Protein AF-A0A1G1XPI7-F1 (afdb_monomer_lite)

Foldseek 3Di:
DLVVLVVVLVVLVVVLVVLVVLLVVLVVLLVVLVVCVVVVVDDPVCVVVSVVSSVVSVVSNVLSVLVSVCSACNLVRDDQVSFDDDDPNDTRGRDHSVNSVVVSVLLVVLVVLLVQLVVLLVQLVVLLVVLVVDPDPVVSVVSPVSSVVSNVVSVVSNVVSVVSVPPD

Organism: NCBI:txid1797531

Structure (mmCIF, N/CA/C/O backbone):
data_AF-A0A1G1XPI7-F1
#
_entry.id   AF-A0A1G1XPI7-F1
#
loop_
_atom_site.group_PDB
_atom_site.id
_atom_site.type_symbol
_atom_site.label_atom_id
_atom_site.label_alt_id
_atom_site.label_comp_id
_atom_site.label_asym_id
_atom_site.label_entity_id
_atom_site.label_seq_id
_atom_site.pdbx_PDB_ins_code
_atom_site.Cartn_x
_atom_site.Cartn_y
_atom_site.Cartn_z
_atom_site.occupancy
_atom_site.B_iso_or_equiv
_atom_site.auth_seq_id
_atom_site.auth_comp_id
_atom_site.auth_asym_id
_atom_site.auth_atom_id
_atom_site.pdbx_PDB_model_num
ATOM 1 N N . SER A 1 1 ? 0.688 -3.810 -14.011 1.00 75.31 1 SER A N 1
ATOM 2 C CA . SER A 1 1 ? 1.529 -2.690 -14.502 1.00 75.31 1 SER A CA 1
ATOM 3 C C . SER A 1 1 ? 1.883 -1.789 -13.327 1.00 75.31 1 SER A C 1
ATOM 5 O O . SER A 1 1 ? 1.144 -1.797 -12.352 1.00 75.31 1 SER A O 1
ATOM 7 N N . ILE A 1 2 ? 2.973 -1.008 -13.391 1.00 81.88 2 ILE A N 1
ATOM 8 C CA . ILE A 1 2 ? 3.373 -0.104 -12.285 1.00 81.88 2 ILE A CA 1
ATOM 9 C C . ILE A 1 2 ? 2.243 0.860 -11.906 1.00 81.88 2 ILE A C 1
ATOM 11 O O . ILE A 1 2 ? 2.034 1.133 -10.728 1.00 81.88 2 ILE A O 1
ATOM 15 N N . LEU A 1 3 ? 1.500 1.359 -12.897 1.00 85.44 3 LEU A N 1
ATOM 16 C CA . LEU A 1 3 ? 0.363 2.243 -12.658 1.00 85.44 3 LEU A CA 1
ATOM 17 C C . LEU A 1 3 ? -0.737 1.534 -11.855 1.00 85.44 3 LEU A C 1
ATOM 19 O O . LEU A 1 3 ? -1.159 2.062 -10.835 1.00 85.44 3 LEU A O 1
ATOM 23 N N . LEU A 1 4 ? -1.125 0.320 -12.269 1.00 86.38 4 LEU A N 1
ATOM 24 C CA . LEU A 1 4 ? -2.120 -0.484 -11.554 1.00 86.38 4 LEU A CA 1
ATOM 25 C C . LEU A 1 4 ? -1.663 -0.786 -10.123 1.00 86.38 4 LEU A C 1
ATOM 27 O O . LEU A 1 4 ? -2.411 -0.531 -9.193 1.00 86.38 4 LEU A O 1
ATOM 31 N N . ALA A 1 5 ? -0.419 -1.234 -9.937 1.00 85.88 5 ALA A N 1
ATOM 32 C CA . ALA A 1 5 ? 0.117 -1.528 -8.610 1.00 85.88 5 ALA A CA 1
ATOM 33 C C . ALA A 1 5 ? 0.116 -0.285 -7.700 1.00 85.88 5 ALA A C 1
ATOM 35 O O . ALA A 1 5 ? -0.237 -0.379 -6.529 1.00 85.88 5 ALA A O 1
ATOM 36 N N . ASN A 1 6 ? 0.449 0.903 -8.226 1.00 87.94 6 ASN A N 1
ATOM 37 C CA . ASN A 1 6 ? 0.342 2.155 -7.466 1.00 87.94 6 ASN A CA 1
ATOM 38 C C . ASN A 1 6 ? -1.107 2.503 -7.105 1.00 87.94 6 ASN A C 1
ATOM 40 O O . ASN A 1 6 ? -1.350 2.996 -6.005 1.00 87.94 6 ASN A O 1
ATOM 44 N N . THR A 1 7 ? -2.060 2.257 -8.007 1.00 91.69 7 THR A N 1
ATOM 45 C CA . THR A 1 7 ? -3.489 2.445 -7.729 1.00 91.69 7 THR A CA 1
ATOM 46 C C . THR A 1 7 ? -3.972 1.488 -6.641 1.00 91.69 7 THR A C 1
ATOM 48 O O . THR A 1 7 ? -4.625 1.936 -5.703 1.00 91.69 7 THR A O 1
ATOM 51 N N . GLU A 1 8 ? -3.599 0.210 -6.707 1.00 91.81 8 GLU A N 1
ATOM 52 C CA . GLU A 1 8 ? -3.950 -0.782 -5.684 1.00 91.81 8 GLU A CA 1
ATOM 53 C C . GLU A 1 8 ? -3.303 -0.461 -4.330 1.00 91.81 8 GLU A C 1
ATOM 55 O O . GLU A 1 8 ? -3.977 -0.482 -3.302 1.00 91.81 8 GLU A O 1
ATOM 60 N N . LYS A 1 9 ? -2.028 -0.037 -4.318 1.00 92.50 9 LYS A N 1
ATOM 61 C CA . LYS A 1 9 ? -1.366 0.484 -3.110 1.00 92.50 9 LYS A CA 1
ATOM 62 C C . LYS A 1 9 ? -2.167 1.633 -2.497 1.00 92.50 9 LYS A C 1
ATOM 64 O O . LYS A 1 9 ? -2.400 1.637 -1.290 1.00 92.50 9 LYS A O 1
ATOM 69 N N . ALA A 1 10 ? -2.558 2.617 -3.307 1.00 92.69 10 ALA A N 1
ATOM 70 C CA . ALA A 1 10 ? -3.328 3.765 -2.837 1.00 92.69 10 ALA A CA 1
ATOM 71 C C . ALA A 1 10 ? -4.684 3.329 -2.263 1.00 92.69 10 ALA A C 1
ATOM 73 O O . ALA A 1 10 ? -5.012 3.703 -1.141 1.00 92.69 10 ALA A O 1
ATOM 74 N N . SER A 1 11 ? -5.402 2.455 -2.974 1.00 93.31 11 SER A N 1
ATOM 75 C CA . SER A 1 11 ? -6.669 1.865 -2.527 1.00 93.31 11 SER A CA 1
ATOM 76 C C . SER A 1 11 ? -6.531 1.149 -1.176 1.00 93.31 11 SER A C 1
ATOM 78 O O . SER A 1 11 ? -7.312 1.395 -0.255 1.00 93.31 11 SER A O 1
ATOM 80 N N . ALA A 1 12 ? -5.486 0.332 -1.001 1.00 92.12 12 ALA A N 1
ATOM 81 C CA . ALA A 1 12 ? -5.217 -0.372 0.252 1.00 92.12 12 ALA A CA 1
ATOM 82 C C . ALA A 1 12 ? -4.923 0.593 1.418 1.00 92.12 12 ALA A C 1
ATOM 84 O O . ALA A 1 12 ? -5.432 0.404 2.526 1.00 92.12 12 ALA A O 1
ATOM 85 N N . TYR A 1 13 ? -4.158 1.667 1.187 1.00 93.94 13 TYR A N 1
ATOM 86 C CA . TYR A 1 13 ? -3.933 2.701 2.205 1.00 93.94 13 TYR A CA 1
ATOM 87 C C . TYR A 1 13 ? -5.193 3.502 2.528 1.00 93.94 13 TYR A C 1
ATOM 89 O O . TYR A 1 13 ? -5.443 3.790 3.699 1.00 93.94 13 TYR A O 1
ATOM 97 N N . ASP A 1 1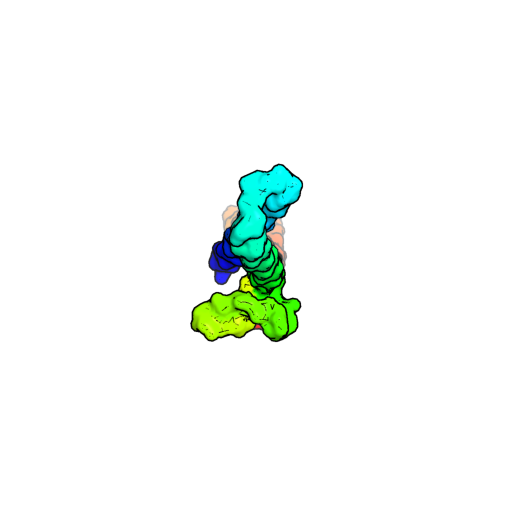4 ? -6.001 3.843 1.530 1.00 95.12 14 ASP A N 1
ATOM 98 C CA . ASP A 1 14 ? -7.273 4.533 1.736 1.00 95.12 14 ASP A CA 1
ATOM 99 C C . ASP A 1 14 ? -8.232 3.669 2.557 1.00 95.12 14 ASP A C 1
ATOM 101 O O . ASP A 1 14 ? -8.881 4.155 3.491 1.00 95.12 14 ASP A O 1
ATOM 105 N N . TRP A 1 15 ? -8.256 2.364 2.290 1.00 93.62 15 TRP A N 1
ATOM 106 C CA . TRP A 1 15 ? -9.013 1.406 3.081 1.00 93.62 15 TRP A CA 1
ATOM 107 C C . TRP A 1 15 ? -8.508 1.332 4.528 1.00 93.62 15 TRP A C 1
ATOM 109 O O . TRP A 1 15 ? -9.303 1.486 5.461 1.00 93.62 15 TRP A O 1
ATOM 119 N N . TYR A 1 16 ? -7.193 1.198 4.731 1.00 93.94 16 TYR A N 1
ATOM 120 C CA . TYR A 1 16 ? -6.557 1.227 6.053 1.00 93.94 16 TYR A CA 1
ATOM 121 C C . TYR A 1 16 ? -6.902 2.509 6.829 1.00 93.94 16 TYR A C 1
ATOM 123 O O . TYR A 1 16 ? -7.296 2.457 7.999 1.00 93.94 16 TYR A O 1
ATOM 131 N N . ASN A 1 17 ? -6.809 3.665 6.170 1.00 94.19 17 ASN A N 1
ATOM 132 C CA . ASN A 1 17 ? -7.115 4.967 6.757 1.00 94.19 17 ASN A CA 1
ATOM 133 C C . ASN A 1 17 ? -8.597 5.079 7.123 1.00 94.19 17 ASN A C 1
ATOM 135 O O . ASN A 1 17 ? -8.925 5.529 8.220 1.00 94.19 17 ASN A O 1
ATOM 139 N N . SER A 1 18 ? -9.498 4.603 6.259 1.00 95.69 18 SER A N 1
ATOM 140 C CA . SER A 1 18 ? -10.937 4.557 6.534 1.00 95.69 18 SER A CA 1
ATOM 141 C C . SER A 1 18 ? -11.250 3.739 7.791 1.00 95.69 18 SER A C 1
ATOM 143 O O . SER A 1 18 ? -12.023 4.175 8.650 1.00 95.69 18 SER A O 1
ATOM 145 N N . LYS A 1 19 ? -10.605 2.577 7.957 1.00 93.31 19 LYS A N 1
ATOM 146 C CA . LYS A 1 19 ? -10.729 1.764 9.177 1.00 93.31 19 LYS A CA 1
ATOM 147 C C . LYS A 1 19 ? -10.136 2.472 10.395 1.00 93.31 19 LYS A C 1
ATOM 149 O O . LYS A 1 19 ? -10.742 2.439 11.461 1.00 93.31 19 LYS A O 1
ATOM 154 N N . GLY A 1 20 ? -9.011 3.170 10.233 1.00 93.56 20 GLY A N 1
ATOM 155 C CA . GLY A 1 20 ? -8.418 4.011 11.277 1.00 93.56 20 GLY A CA 1
ATOM 156 C C . GLY A 1 20 ? -9.357 5.114 11.765 1.00 93.56 20 GLY A C 1
ATOM 157 O O . GLY A 1 20 ? -9.506 5.303 12.967 1.00 93.56 20 GLY A O 1
ATOM 158 N N . ILE A 1 21 ? -10.061 5.786 10.853 1.00 95.94 21 ILE A N 1
ATOM 159 C CA . ILE A 1 21 ? -11.064 6.801 11.205 1.00 95.94 21 ILE A CA 1
ATOM 160 C C . ILE A 1 21 ? -12.221 6.170 11.992 1.00 95.94 21 ILE A C 1
ATOM 162 O O . ILE A 1 21 ? -12.642 6.722 13.007 1.00 95.94 21 ILE A O 1
ATOM 166 N N . LYS A 1 22 ? -12.719 5.000 11.567 1.00 94.19 22 LYS A N 1
ATOM 167 C CA . LYS A 1 22 ? -13.786 4.277 12.285 1.00 94.19 22 LYS A CA 1
ATOM 168 C C . LYS A 1 22 ? -13.358 3.845 13.688 1.00 94.19 22 LYS A C 1
ATOM 170 O O . LYS A 1 22 ? -14.166 3.931 14.608 1.00 94.19 22 LYS A O 1
ATOM 175 N N . GLN A 1 23 ? -12.108 3.413 13.845 1.00 94.75 23 GLN A N 1
ATOM 176 C CA . GLN A 1 23 ? -11.508 3.082 15.138 1.00 94.75 23 GLN A CA 1
ATOM 177 C C . GLN A 1 23 ? -11.497 4.301 16.068 1.00 94.75 23 GLN A C 1
ATOM 179 O O . GLN A 1 23 ? -12.092 4.245 17.139 1.00 94.75 23 GLN A O 1
ATOM 184 N N . ILE A 1 24 ? -10.905 5.415 15.623 1.00 94.44 24 ILE A N 1
ATOM 185 C CA . ILE A 1 24 ? -10.817 6.658 16.408 1.00 94.44 24 ILE A CA 1
ATOM 186 C C . ILE A 1 24 ? -12.213 7.163 16.791 1.00 94.44 24 ILE A C 1
ATOM 188 O O . ILE A 1 24 ? -12.424 7.636 17.904 1.00 94.44 24 ILE A O 1
ATOM 192 N N . LEU A 1 25 ? -13.189 7.046 15.884 1.00 95.81 25 LEU A N 1
ATOM 193 C CA . LEU A 1 25 ? -14.567 7.435 16.166 1.00 95.81 25 LEU A CA 1
ATOM 194 C C . LEU A 1 25 ? -15.206 6.556 17.251 1.00 95.81 25 LEU A C 1
ATOM 196 O O . LEU A 1 25 ? -15.870 7.088 18.137 1.00 95.81 25 LEU A O 1
ATOM 200 N N . ALA A 1 26 ? -15.011 5.235 17.191 1.00 93.00 26 ALA A N 1
ATOM 201 C CA . ALA A 1 26 ? -15.535 4.310 18.195 1.00 93.00 26 ALA A CA 1
ATOM 202 C C . ALA A 1 26 ? -14.892 4.544 19.573 1.00 93.00 26 ALA A C 1
ATOM 204 O O . ALA A 1 26 ? -15.602 4.600 20.575 1.00 93.00 26 ALA A O 1
ATOM 205 N N . GLU A 1 27 ? -13.574 4.751 19.614 1.00 92.69 27 GLU A N 1
ATOM 206 C CA . GLU A 1 27 ? -12.834 5.096 20.836 1.00 92.69 27 GLU A CA 1
ATOM 207 C C . GLU A 1 27 ? -13.316 6.425 21.422 1.00 92.69 27 GLU A C 1
ATOM 209 O O . GLU A 1 27 ? -13.713 6.478 22.581 1.00 92.69 27 GLU A O 1
ATOM 214 N N . GLY A 1 28 ? -13.406 7.479 20.607 1.00 94.50 28 GLY A N 1
ATOM 215 C CA . GLY A 1 28 ? -13.880 8.784 21.068 1.00 94.50 28 GLY A CA 1
ATOM 216 C C . GLY A 1 28 ? -15.324 8.762 21.580 1.00 94.50 28 GLY A C 1
ATOM 217 O O . GLY A 1 28 ? -15.656 9.469 22.536 1.00 94.50 28 GLY A O 1
ATOM 218 N N . GLN A 1 29 ? -16.193 7.936 20.986 1.00 93.62 29 GLN A N 1
ATOM 219 C CA . GLN A 1 29 ? -17.547 7.710 21.498 1.00 93.62 29 GLN A CA 1
ATOM 220 C C . GLN A 1 29 ? -17.527 6.998 22.855 1.00 93.62 29 GLN A C 1
ATOM 222 O O . GLN A 1 29 ? -18.215 7.449 23.772 1.00 93.62 29 GLN A O 1
ATOM 227 N N . ALA A 1 30 ? -16.724 5.942 23.004 1.00 92.75 30 ALA A N 1
ATOM 228 C CA . ALA A 1 30 ? -16.567 5.232 24.271 1.00 92.75 30 ALA A CA 1
ATOM 229 C C . ALA A 1 30 ? -16.026 6.157 25.375 1.00 92.75 30 ALA A C 1
ATOM 231 O O . ALA A 1 30 ? -16.619 6.228 26.450 1.00 92.75 30 ALA A O 1
ATOM 232 N N . ASP A 1 31 ? -14.990 6.947 25.087 1.00 93.75 31 ASP A N 1
ATOM 233 C CA . ASP A 1 31 ? -14.396 7.904 26.029 1.00 93.75 31 ASP A CA 1
ATOM 234 C C . ASP A 1 31 ? -15.393 8.986 26.459 1.00 93.75 31 ASP A C 1
ATOM 236 O O . ASP A 1 31 ? -15.499 9.330 27.640 1.00 93.75 31 ASP A O 1
ATOM 240 N N . THR A 1 32 ? -16.185 9.497 25.512 1.00 93.25 32 THR A N 1
ATOM 241 C CA . THR A 1 32 ? -17.247 10.466 25.812 1.00 93.25 32 THR A CA 1
ATOM 242 C C . THR A 1 32 ? -18.295 9.851 26.743 1.00 93.25 32 THR A C 1
ATOM 244 O O . THR A 1 32 ? -18.699 10.477 27.725 1.00 93.25 32 THR A O 1
ATOM 247 N N . MET A 1 33 ? -18.725 8.613 26.474 1.00 91.50 33 MET A N 1
ATOM 248 C CA . MET A 1 33 ? -19.695 7.901 27.315 1.00 91.50 33 MET A CA 1
ATOM 249 C C . MET A 1 33 ? -19.131 7.590 28.706 1.00 91.50 33 MET A C 1
ATOM 251 O O . MET A 1 33 ? -19.841 7.770 29.698 1.00 91.50 33 MET A O 1
ATOM 255 N N . ALA A 1 34 ? -17.856 7.207 28.797 1.00 90.19 34 ALA A N 1
ATOM 256 C CA . ALA A 1 34 ? -17.156 7.006 30.061 1.00 90.19 34 ALA A CA 1
ATOM 257 C C . ALA A 1 34 ? -17.119 8.298 30.892 1.00 90.19 34 ALA A C 1
ATOM 259 O O . ALA A 1 34 ? -17.421 8.277 32.086 1.00 90.19 34 ALA A O 1
ATOM 260 N N . GLY A 1 35 ? -16.836 9.440 30.255 1.00 91.62 35 GLY A N 1
ATOM 261 C CA . GLY A 1 35 ? -16.871 10.753 30.900 1.00 91.62 35 GLY A CA 1
ATOM 262 C C . GLY A 1 35 ? -18.254 11.116 31.453 1.00 91.62 35 GLY A C 1
ATOM 263 O O . GLY A 1 35 ? -18.358 11.578 32.589 1.00 91.62 35 GLY A O 1
ATOM 264 N N . LEU A 1 36 ? -19.323 10.853 30.691 1.00 89.62 36 LEU A N 1
ATOM 265 C CA . LEU A 1 36 ? -20.711 11.099 31.117 1.00 89.62 36 LEU A CA 1
ATOM 266 C C . LEU A 1 36 ? -21.158 10.190 32.273 1.00 89.62 36 LEU A C 1
ATOM 268 O O . LEU A 1 36 ? -21.930 10.611 33.140 1.00 89.62 36 LEU A O 1
ATOM 272 N N . LEU A 1 37 ? -20.690 8.940 32.295 1.00 88.69 37 LEU A N 1
ATOM 273 C CA . LEU A 1 37 ? -20.910 8.031 33.420 1.00 88.69 37 LEU A CA 1
ATOM 274 C C . LEU A 1 37 ? -20.171 8.522 34.670 1.00 88.69 37 LEU A C 1
ATOM 276 O O . LEU A 1 37 ? -20.762 8.567 35.751 1.00 88.69 37 LEU A O 1
ATOM 280 N N . ALA A 1 38 ? -18.909 8.935 34.519 1.00 87.94 38 ALA A N 1
ATOM 281 C CA . ALA A 1 38 ? -18.074 9.426 35.613 1.00 87.94 38 ALA A CA 1
ATOM 282 C C . ALA A 1 38 ? -18.586 10.745 36.216 1.00 87.94 38 ALA A C 1
ATOM 284 O O . ALA A 1 38 ? -18.476 10.949 37.424 1.00 87.94 38 ALA A O 1
ATOM 285 N N . SER A 1 39 ? -19.193 11.624 35.410 1.00 91.25 39 SER A N 1
ATOM 286 C CA . SER A 1 39 ? -19.787 12.882 35.884 1.00 91.25 39 SER A CA 1
ATOM 287 C C . SER A 1 39 ? -21.108 12.698 36.640 1.00 91.25 39 SER A C 1
ATOM 289 O O . SER A 1 39 ? -21.659 13.672 37.153 1.00 91.25 39 SER A O 1
ATOM 291 N N . GLY A 1 40 ? -21.653 11.476 36.690 1.00 85.12 40 GLY A N 1
ATOM 292 C CA . GLY A 1 40 ? -22.949 11.192 37.310 1.00 85.12 40 GLY A CA 1
ATOM 293 C C . GLY A 1 40 ? -24.137 11.803 36.559 1.00 85.12 40 GLY A C 1
ATOM 294 O O . GLY A 1 40 ? -25.230 11.894 37.110 1.00 85.12 40 GLY A O 1
ATOM 295 N N . SER A 1 41 ? -23.943 12.228 35.306 1.00 84.56 41 SER A N 1
ATOM 296 C CA . SER A 1 41 ? -24.979 12.889 34.498 1.00 84.56 41 SER A CA 1
ATOM 297 C C . SER A 1 41 ? -26.005 11.913 33.900 1.00 84.56 41 SER A C 1
ATOM 299 O O . SER A 1 41 ? -26.987 12.344 33.298 1.00 84.56 41 SER A O 1
ATOM 301 N N . ILE A 1 42 ? -25.796 10.604 34.070 1.00 85.56 42 ILE A N 1
ATOM 302 C CA . ILE A 1 42 ? -26.669 9.529 33.587 1.00 85.56 42 ILE A CA 1
ATOM 303 C C . ILE A 1 42 ? -27.511 8.976 34.743 1.00 85.56 42 ILE A C 1
ATOM 305 O O . ILE A 1 42 ? -26.983 8.625 35.799 1.00 85.56 42 ILE A O 1
ATOM 309 N N . ALA A 1 43 ? -28.821 8.841 34.523 1.00 85.81 43 ALA A N 1
ATOM 310 C CA . ALA A 1 43 ? -29.729 8.206 35.476 1.00 85.81 43 ALA A CA 1
ATOM 311 C C . ALA A 1 43 ? -29.309 6.754 35.779 1.00 85.81 43 ALA A C 1
ATOM 313 O O . ALA A 1 43 ? -28.957 6.006 34.867 1.00 85.81 43 ALA A O 1
ATOM 314 N N . GLU A 1 44 ? -29.421 6.326 37.041 1.00 81.62 44 GLU A N 1
ATOM 315 C CA . GLU A 1 44 ? -28.975 4.996 37.498 1.00 81.62 44 GLU A CA 1
ATOM 316 C C . GLU A 1 44 ? -29.562 3.843 36.666 1.00 81.62 44 GLU A C 1
ATOM 318 O O . GLU A 1 44 ? -28.859 2.905 36.302 1.00 81.62 44 GLU A O 1
ATOM 323 N N . SER A 1 45 ? -30.833 3.963 36.269 1.00 84.50 45 SER A N 1
ATOM 324 C CA . SER A 1 45 ? -31.548 2.980 35.442 1.00 84.50 45 SER A CA 1
ATOM 325 C C . SER A 1 45 ? -31.017 2.841 34.010 1.00 84.50 45 SER A C 1
ATOM 327 O O . SER A 1 45 ? -31.375 1.887 33.325 1.00 84.50 45 SER A O 1
ATOM 329 N N . LYS A 1 46 ? -30.180 3.778 33.544 1.00 88.81 46 LYS A N 1
ATOM 330 C CA . LYS A 1 46 ? -29.609 3.818 32.189 1.00 88.81 46 LYS A CA 1
ATOM 331 C C . LYS A 1 46 ? -28.114 3.539 32.139 1.00 88.81 46 LYS A C 1
ATOM 333 O O . LYS A 1 46 ? -27.574 3.374 31.047 1.00 88.81 46 LYS A O 1
ATOM 338 N N . LYS A 1 47 ? -27.454 3.408 33.292 1.00 87.44 47 LYS A N 1
ATOM 339 C CA . LYS A 1 47 ? -26.021 3.095 33.356 1.00 87.44 47 LYS A CA 1
ATOM 340 C C . LYS A 1 47 ? -25.682 1.751 32.713 1.00 87.44 47 LYS A C 1
ATOM 342 O O . LYS A 1 47 ? -24.691 1.664 32.002 1.00 87.44 47 LYS A O 1
ATOM 347 N N . ALA A 1 48 ? -26.522 0.732 32.904 1.00 88.94 48 ALA A N 1
ATOM 348 C CA . ALA A 1 48 ? -26.316 -0.586 32.298 1.00 88.94 48 ALA A CA 1
ATOM 349 C C . ALA A 1 48 ? -26.407 -0.550 30.759 1.00 88.94 48 ALA A C 1
ATOM 351 O O . ALA A 1 48 ? -25.577 -1.154 30.082 1.00 88.94 48 ALA A O 1
ATOM 352 N N . ASP A 1 49 ? -27.370 0.201 30.208 1.00 88.69 49 ASP A N 1
ATOM 353 C CA . ASP A 1 49 ? -27.504 0.403 28.758 1.00 88.69 49 ASP A CA 1
ATOM 354 C C . ASP A 1 49 ? -26.277 1.144 28.192 1.00 88.69 49 ASP A C 1
ATOM 356 O O . ASP A 1 49 ? -25.742 0.763 27.152 1.00 88.69 49 ASP A O 1
ATOM 360 N N . PHE A 1 50 ? -25.794 2.169 28.908 1.00 88.38 50 PHE A N 1
ATOM 361 C CA . PHE A 1 50 ? -24.589 2.924 28.547 1.00 88.38 50 PHE A CA 1
ATOM 362 C C . PHE A 1 50 ? -23.325 2.061 28.571 1.00 88.38 50 PHE A C 1
ATOM 364 O O . PHE A 1 50 ? -22.542 2.113 27.627 1.00 88.38 50 PHE A O 1
ATOM 371 N N . GLN A 1 51 ? -23.146 1.247 29.615 1.00 88.62 51 GLN A N 1
ATOM 372 C CA . GLN A 1 51 ? -22.008 0.337 29.728 1.00 88.62 51 GLN A CA 1
ATOM 373 C C . GLN A 1 51 ? -21.992 -0.667 28.572 1.00 88.62 51 GLN A C 1
ATOM 375 O O . GLN A 1 51 ? -20.964 -0.859 27.936 1.00 88.62 51 GLN A O 1
ATOM 380 N N . LYS A 1 52 ? -23.152 -1.243 28.238 1.00 92.94 52 LYS A N 1
ATOM 381 C CA . LYS A 1 52 ? -23.271 -2.199 27.135 1.00 92.94 52 LYS A CA 1
ATOM 382 C C . LYS A 1 52 ? -22.904 -1.585 25.782 1.00 92.94 52 LYS A C 1
ATOM 384 O O . LYS A 1 52 ? -22.256 -2.243 24.968 1.00 92.94 52 LYS A O 1
ATOM 389 N N . GLU A 1 53 ? -23.333 -0.351 25.514 1.00 91.62 53 GLU A N 1
ATOM 390 C CA . GLU A 1 53 ? -22.977 0.321 24.260 1.00 91.62 53 GLU A CA 1
ATOM 391 C C . GLU A 1 53 ? -21.489 0.698 24.235 1.00 91.62 53 GLU A C 1
ATOM 393 O O . GLU A 1 53 ? -20.844 0.535 23.202 1.00 91.62 53 GLU A O 1
ATOM 398 N N . MET A 1 54 ? -20.920 1.106 25.373 1.00 91.62 54 MET A N 1
ATOM 399 C CA . MET A 1 54 ? -19.486 1.369 25.509 1.00 91.62 54 MET A CA 1
ATOM 400 C C . MET A 1 54 ? -18.652 0.111 25.229 1.00 91.62 54 MET A C 1
ATOM 402 O O . MET A 1 54 ? -17.762 0.156 24.383 1.00 91.62 54 MET A O 1
ATOM 406 N N . ASP A 1 55 ? -19.004 -1.031 25.828 1.00 92.50 55 ASP A N 1
ATOM 407 C CA . ASP A 1 55 ? -18.319 -2.313 25.606 1.00 92.50 55 ASP A CA 1
ATOM 408 C C . ASP A 1 55 ? -18.363 -2.726 24.124 1.00 92.50 55 ASP A C 1
ATOM 410 O O . ASP A 1 55 ? -17.382 -3.212 23.557 1.00 92.50 55 ASP A O 1
ATOM 414 N N . LYS A 1 56 ? -19.497 -2.484 23.457 1.00 94.25 56 LYS A N 1
ATOM 415 C CA . LYS A 1 56 ? -19.654 -2.730 22.019 1.00 94.25 56 LYS A CA 1
ATOM 416 C C . LYS A 1 56 ? -18.757 -1.818 21.177 1.00 94.25 56 LYS A C 1
ATOM 418 O O . LYS A 1 56 ? -18.216 -2.277 20.169 1.00 94.25 56 LYS A O 1
ATOM 423 N N . MET A 1 57 ? -18.592 -0.549 21.551 1.00 91.19 57 MET A N 1
ATOM 424 C CA . MET A 1 57 ? -17.681 0.366 20.853 1.00 91.19 57 MET A CA 1
ATOM 425 C C . MET A 1 57 ? -16.218 -0.034 21.046 1.00 91.19 57 MET A C 1
ATOM 427 O O . MET A 1 57 ? -15.475 -0.067 20.065 1.00 91.19 57 MET A O 1
ATOM 431 N N . THR A 1 58 ? -15.828 -0.440 22.256 1.00 91.19 58 THR A N 1
ATOM 432 C CA . THR A 1 58 ? -14.490 -0.980 22.535 1.00 91.19 58 THR A CA 1
ATOM 433 C C . THR A 1 58 ? -14.219 -2.242 21.714 1.00 91.19 58 THR A C 1
ATOM 435 O O . THR A 1 58 ? -13.213 -2.308 21.011 1.00 91.19 58 THR A O 1
ATOM 438 N N . ALA A 1 59 ? -15.158 -3.194 21.686 1.00 92.88 59 ALA A N 1
ATOM 439 C CA . ALA A 1 59 ? -15.032 -4.408 20.877 1.00 92.88 59 ALA A CA 1
ATOM 440 C C . ALA A 1 59 ? -14.942 -4.108 19.368 1.00 92.88 59 ALA A C 1
ATOM 442 O O . ALA A 1 59 ? -14.187 -4.749 18.635 1.00 92.88 59 ALA A O 1
ATOM 443 N N . ASN A 1 60 ? -15.690 -3.112 18.879 1.00 91.81 60 ASN A N 1
ATOM 444 C CA . ASN A 1 60 ? -15.572 -2.656 17.494 1.00 91.81 60 ASN A CA 1
ATOM 445 C C . ASN A 1 60 ? -14.198 -2.032 17.212 1.00 91.81 60 ASN A C 1
ATOM 447 O O . ASN A 1 60 ? -13.653 -2.285 16.139 1.00 91.81 60 ASN A O 1
ATOM 451 N N . SER A 1 61 ? -13.640 -1.251 18.144 1.00 91.56 61 SER A N 1
ATOM 452 C CA . SER A 1 61 ? -12.288 -0.697 18.005 1.00 91.56 61 SER A CA 1
ATOM 453 C C . SER A 1 61 ? -11.244 -1.808 17.885 1.00 91.56 61 SER A C 1
ATOM 455 O O . SER A 1 61 ? -10.476 -1.833 16.922 1.00 91.56 61 SER A O 1
ATOM 457 N N . GLU A 1 62 ? -11.282 -2.792 18.787 1.00 92.19 62 GLU A N 1
ATOM 458 C CA . GLU A 1 62 ? -10.383 -3.950 18.743 1.00 92.19 62 GLU A CA 1
ATOM 459 C C . GLU A 1 62 ? -10.495 -4.716 17.424 1.00 92.19 62 GLU A C 1
ATOM 461 O O . GLU A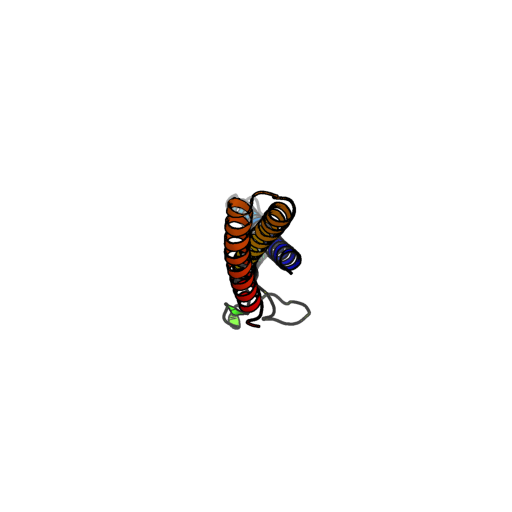 1 62 ? -9.477 -5.093 16.837 1.00 92.19 62 GLU A O 1
ATOM 466 N N . ARG A 1 63 ? -11.721 -4.899 16.912 1.00 91.38 63 ARG A N 1
ATOM 467 C CA . ARG A 1 63 ? -11.930 -5.480 15.583 1.00 91.38 63 ARG A CA 1
ATOM 468 C C . ARG A 1 63 ? -11.224 -4.639 14.519 1.00 91.38 63 ARG A C 1
ATOM 470 O O . ARG A 1 63 ? -10.397 -5.178 13.793 1.00 91.38 63 ARG A O 1
ATOM 477 N N . TYR A 1 64 ? -11.475 -3.329 14.460 1.00 92.69 64 TYR A N 1
ATOM 478 C CA . TYR A 1 64 ? -10.857 -2.444 13.465 1.00 92.69 64 TYR A CA 1
ATOM 479 C C . TYR A 1 64 ? -9.325 -2.435 13.526 1.00 92.69 64 TYR A C 1
ATOM 481 O O . TYR A 1 64 ? -8.690 -2.329 12.479 1.00 92.69 64 TYR A O 1
ATOM 489 N N . ILE A 1 65 ? -8.717 -2.582 14.706 1.00 91.06 65 ILE A N 1
ATOM 490 C CA . ILE A 1 65 ? -7.257 -2.702 14.849 1.00 91.06 65 ILE A CA 1
ATOM 491 C C . ILE A 1 65 ? -6.735 -3.930 14.099 1.00 91.06 65 ILE A C 1
ATOM 493 O O . ILE A 1 65 ? -5.763 -3.826 13.348 1.00 91.06 65 ILE A O 1
ATOM 497 N N . LYS A 1 66 ? -7.387 -5.082 14.271 1.00 91.00 66 LYS A N 1
ATOM 498 C CA . LYS A 1 66 ? -6.977 -6.314 13.594 1.00 91.00 66 LYS A CA 1
ATOM 499 C C . LYS A 1 66 ? -7.235 -6.245 12.085 1.00 91.00 66 LYS A C 1
ATOM 501 O O . LYS A 1 66 ? -6.340 -6.558 11.309 1.00 91.00 66 LYS A O 1
ATOM 506 N N . GLU A 1 67 ? -8.389 -5.715 11.667 1.00 91.06 67 GLU A N 1
ATOM 507 C CA . GLU A 1 67 ? -8.697 -5.485 10.244 1.00 91.06 67 GLU A CA 1
ATOM 508 C C . GLU A 1 67 ? -7.645 -4.585 9.573 1.00 91.06 67 GLU A C 1
ATOM 510 O O . GLU A 1 67 ? -7.189 -4.858 8.467 1.00 91.06 67 GLU A O 1
ATOM 515 N N . LYS A 1 68 ? -7.207 -3.519 10.253 1.00 93.25 68 LYS A N 1
ATOM 516 C CA . LYS A 1 68 ? -6.135 -2.637 9.770 1.00 93.25 68 LYS A CA 1
ATOM 517 C C . LYS A 1 68 ? -4.800 -3.359 9.625 1.00 93.25 68 LYS A C 1
ATOM 519 O O . LYS A 1 68 ? -4.077 -3.087 8.671 1.00 93.25 68 LYS A O 1
ATOM 524 N N . ASN A 1 69 ? -4.449 -4.227 10.574 1.00 91.44 69 ASN A N 1
ATOM 525 C CA . ASN A 1 69 ? -3.211 -5.004 10.508 1.00 91.44 69 ASN A CA 1
ATOM 526 C C . ASN A 1 69 ? -3.214 -5.917 9.272 1.00 91.44 69 ASN A C 1
ATOM 528 O O . ASN A 1 69 ? -2.218 -5.956 8.550 1.00 91.44 69 ASN A O 1
ATOM 532 N N . GLU A 1 70 ? -4.351 -6.556 8.985 1.00 91.50 70 GLU A N 1
ATOM 533 C CA . GLU A 1 70 ? -4.549 -7.361 7.776 1.00 91.50 70 GLU A CA 1
ATOM 534 C C . GLU A 1 70 ? -4.475 -6.529 6.495 1.00 91.50 70 GLU A C 1
ATOM 536 O O . GLU A 1 70 ? -3.747 -6.896 5.586 1.00 91.50 70 GLU A O 1
ATOM 541 N N . ILE A 1 71 ? -5.107 -5.358 6.430 1.00 92.00 71 ILE A N 1
ATOM 542 C CA . ILE A 1 71 ? -5.017 -4.482 5.244 1.00 92.00 71 ILE A CA 1
ATOM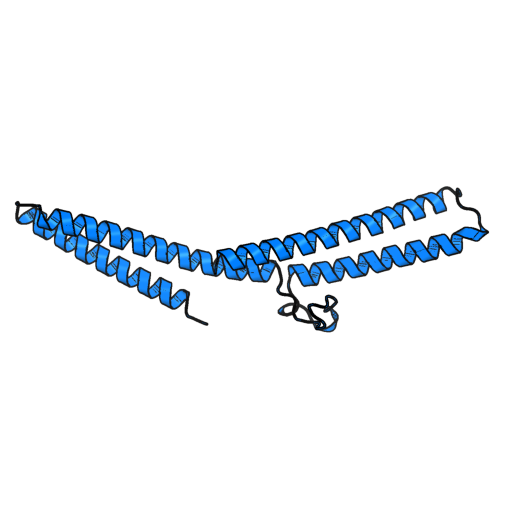 543 C C . ILE A 1 71 ? -3.586 -3.960 5.023 1.00 92.00 71 ILE A C 1
ATOM 545 O O . ILE A 1 71 ? -3.144 -3.756 3.892 1.00 92.00 71 ILE A O 1
ATOM 549 N N . LEU A 1 72 ? -2.837 -3.724 6.101 1.00 92.12 72 LEU A N 1
ATOM 550 C CA . LEU A 1 72 ? -1.481 -3.192 6.009 1.00 92.12 72 LEU A CA 1
ATOM 551 C C . LEU A 1 72 ? -0.479 -4.249 5.531 1.00 92.12 72 LEU A C 1
ATOM 553 O O . LEU A 1 72 ? 0.321 -3.968 4.636 1.00 92.12 72 LEU A O 1
ATOM 557 N N . LYS A 1 73 ? -0.503 -5.434 6.150 1.00 90.81 73 LYS A N 1
ATOM 558 C CA . LYS A 1 73 ? 0.470 -6.511 5.907 1.00 90.81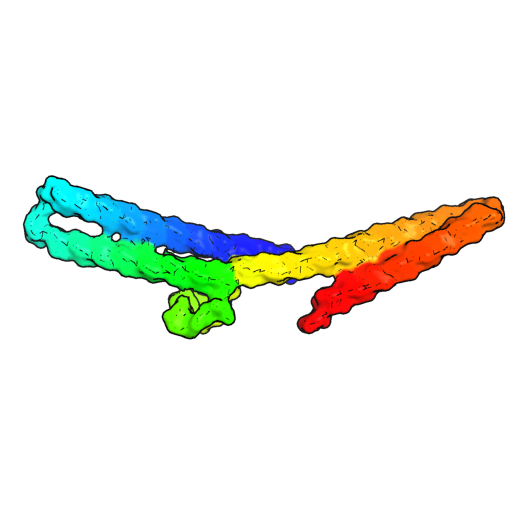 73 LYS A CA 1
ATOM 559 C C . LYS A 1 73 ? 0.025 -7.507 4.846 1.00 90.81 73 LYS A C 1
ATOM 561 O O . LYS A 1 73 ? 0.888 -8.052 4.175 1.00 90.81 73 LYS A O 1
ATOM 566 N N . GLY A 1 74 ? -1.284 -7.690 4.714 1.00 90.56 74 GLY A N 1
ATOM 567 C CA . GLY A 1 74 ? -1.949 -8.694 3.894 1.00 90.56 74 GLY A CA 1
ATOM 568 C C . GLY A 1 74 ? -2.099 -10.040 4.591 1.00 90.56 74 GLY A C 1
ATOM 569 O O . GLY A 1 74 ? -1.342 -10.386 5.505 1.00 90.56 74 GLY A O 1
ATOM 570 N N . SER A 1 75 ? -3.104 -10.803 4.164 1.00 88.50 75 SER A N 1
ATOM 571 C CA . SER A 1 75 ? -3.455 -12.084 4.777 1.00 88.50 75 SER A CA 1
ATOM 572 C C . SER A 1 75 ? -2.362 -13.138 4.578 1.00 88.50 75 SER A C 1
ATOM 574 O O . SER A 1 75 ? -2.172 -13.986 5.442 1.00 88.50 75 SER A O 1
ATOM 576 N N . ALA A 1 76 ? -1.581 -13.055 3.493 1.00 85.94 76 ALA A N 1
ATOM 577 C CA . ALA A 1 76 ? -0.472 -13.974 3.215 1.00 85.94 76 ALA A CA 1
ATOM 578 C C . ALA A 1 76 ? 0.670 -13.893 4.250 1.00 85.94 76 ALA A C 1
ATOM 580 O O . ALA A 1 76 ? 1.462 -14.827 4.381 1.00 85.94 76 ALA A O 1
ATOM 581 N N . TYR A 1 77 ? 0.762 -12.777 4.981 1.00 85.50 77 TYR A N 1
ATOM 582 C CA . TYR A 1 77 ? 1.777 -12.524 6.007 1.00 85.50 77 TYR A CA 1
ATOM 583 C C . TYR A 1 77 ? 1.226 -12.607 7.437 1.00 85.50 77 TYR A C 1
ATOM 585 O O . TYR A 1 77 ? 1.952 -12.307 8.391 1.00 85.50 77 TYR A O 1
ATOM 593 N N . LEU A 1 78 ? -0.038 -13.008 7.591 1.00 86.81 78 LEU A N 1
ATOM 594 C CA . LEU A 1 78 ? -0.713 -13.191 8.871 1.00 86.81 78 LEU A CA 1
ATOM 595 C C . LEU A 1 78 ? -1.187 -14.639 9.035 1.00 86.81 78 LEU A C 1
ATOM 597 O O . LEU A 1 78 ? -1.499 -15.298 8.043 1.00 86.81 78 LEU A O 1
ATOM 601 N N . PRO A 1 79 ? -1.242 -15.148 10.275 1.00 84.62 79 PRO A N 1
ATOM 602 C CA . PRO A 1 79 ? -1.791 -16.470 10.535 1.00 84.62 79 PRO A CA 1
ATOM 603 C C . PRO A 1 79 ? -3.317 -16.471 10.310 1.00 84.62 79 PRO A C 1
ATOM 605 O O . PRO A 1 79 ? -3.961 -15.428 10.436 1.00 84.62 79 PRO A O 1
ATOM 608 N N . GLU A 1 80 ? -3.897 -17.626 9.964 1.00 82.62 80 GLU A N 1
ATOM 609 C CA . GLU A 1 80 ? -5.316 -17.736 9.572 1.00 82.62 80 GLU A CA 1
ATOM 610 C C . GLU A 1 80 ? -6.278 -17.253 10.667 1.00 82.62 80 GLU A C 1
ATOM 612 O O . GLU A 1 80 ? -7.359 -16.746 10.376 1.00 82.62 80 GLU A O 1
ATOM 617 N N . GLU A 1 81 ? -5.878 -17.341 11.939 1.00 81.62 81 GLU A N 1
ATOM 618 C CA . GLU A 1 81 ? -6.679 -16.869 13.072 1.00 81.62 81 GLU A CA 1
ATOM 619 C C . GLU A 1 81 ? -6.794 -15.334 13.141 1.00 81.62 81 GLU A C 1
ATOM 621 O O . GLU A 1 81 ? -7.648 -14.804 13.857 1.00 81.62 81 GLU A O 1
ATOM 626 N N . GLU A 1 82 ? -5.933 -14.611 12.420 1.00 81.56 82 GLU A N 1
ATOM 627 C CA . GLU A 1 82 ? -5.959 -13.151 12.300 1.00 81.56 82 GLU A CA 1
ATOM 628 C C . GLU A 1 82 ? -6.691 -12.661 11.042 1.00 81.56 82 GLU A C 1
ATOM 630 O O . GLU A 1 82 ? -6.832 -11.449 10.866 1.00 81.56 82 GLU A O 1
ATOM 635 N N . TRP A 1 83 ? -7.192 -13.566 10.194 1.00 86.00 83 TRP A N 1
ATOM 636 C CA . TRP A 1 83 ? -7.985 -13.200 9.022 1.00 86.00 83 TRP A CA 1
ATOM 637 C C . TRP A 1 83 ? -9.394 -12.797 9.445 1.00 86.00 83 TRP A C 1
ATOM 639 O O . TRP A 1 83 ? -10.167 -13.589 9.988 1.00 86.00 83 TRP A O 1
ATOM 649 N N . ILE A 1 84 ? -9.731 -11.532 9.221 1.00 84.94 84 ILE A N 1
ATOM 650 C CA . ILE A 1 84 ? -10.988 -10.932 9.686 1.00 84.94 84 ILE A CA 1
ATOM 651 C C . ILE A 1 84 ? -11.701 -10.229 8.540 1.00 84.94 84 ILE A C 1
ATOM 653 O O . ILE A 1 84 ? -12.924 -10.087 8.569 1.00 84.94 84 ILE A O 1
ATOM 657 N N . GLN A 1 85 ? -10.961 -9.748 7.543 1.00 80.56 85 GLN A N 1
ATOM 658 C CA . GLN A 1 85 ? -11.542 -9.158 6.353 1.00 80.56 85 GLN A CA 1
ATOM 659 C C . GLN A 1 85 ? -11.984 -10.224 5.368 1.00 80.56 85 GLN A C 1
ATOM 661 O O . GLN A 1 85 ? -11.205 -11.016 4.847 1.00 80.56 85 GLN A O 1
ATOM 666 N N . ASP A 1 86 ? -13.273 -10.154 5.090 1.00 81.31 86 ASP A N 1
ATOM 667 C CA . ASP A 1 86 ? -13.910 -10.834 3.989 1.00 81.31 86 ASP A CA 1
ATOM 668 C C . ASP A 1 86 ? -13.766 -9.968 2.727 1.00 81.31 86 ASP A C 1
ATOM 670 O O . ASP A 1 86 ? -14.192 -8.805 2.705 1.00 81.31 86 ASP A O 1
ATOM 674 N N . VAL A 1 87 ? -13.142 -10.535 1.694 1.00 77.38 87 VAL A N 1
ATOM 675 C CA . VAL A 1 87 ? -13.109 -9.975 0.342 1.00 77.38 87 VAL A CA 1
ATOM 676 C C . VAL A 1 87 ? -13.856 -10.943 -0.576 1.00 77.38 87 VAL A C 1
ATOM 678 O O . VAL A 1 87 ? -13.406 -12.063 -0.808 1.00 77.38 87 VAL A O 1
ATOM 681 N N . ASP A 1 88 ? -15.003 -10.503 -1.098 1.00 73.62 88 ASP A N 1
ATOM 682 C CA . ASP A 1 88 ? -15.876 -11.272 -2.004 1.00 73.62 88 ASP A CA 1
ATOM 683 C C . ASP A 1 88 ? -16.389 -12.623 -1.456 1.00 73.62 88 ASP A C 1
ATOM 685 O O . ASP A 1 88 ? -16.664 -13.554 -2.213 1.00 73.62 88 ASP A O 1
ATOM 689 N N . GLY A 1 89 ? -16.574 -12.733 -0.143 1.00 75.19 89 GLY A N 1
ATOM 690 C CA . GLY A 1 89 ? -17.053 -13.929 0.556 1.00 75.19 89 GLY A CA 1
ATOM 691 C C . GLY A 1 89 ? -15.940 -14.848 1.070 1.00 75.19 89 GLY A C 1
ATOM 692 O O . GLY A 1 89 ? -16.244 -15.922 1.592 1.00 75.19 89 GLY A O 1
ATOM 693 N N . GLU A 1 90 ? -14.667 -14.476 0.904 1.00 81.31 90 GLU A N 1
ATOM 694 C CA . GLU A 1 90 ? -13.518 -15.306 1.265 1.00 81.31 90 GLU A CA 1
ATOM 695 C C . GLU A 1 90 ? -12.519 -14.553 2.158 1.00 81.31 90 GLU A C 1
ATOM 697 O O . GLU A 1 90 ? -12.069 -13.444 1.857 1.00 81.31 90 GLU A O 1
ATOM 702 N N . LEU A 1 91 ? -12.149 -15.198 3.267 1.00 83.38 91 LEU A N 1
ATOM 703 C CA . LEU A 1 91 ? -11.054 -14.772 4.137 1.00 83.38 91 LEU A CA 1
ATOM 704 C C . LEU A 1 91 ? -9.710 -15.159 3.506 1.00 83.38 91 LEU A C 1
ATOM 706 O O . LEU A 1 91 ? -9.630 -16.115 2.735 1.00 83.38 91 LEU A O 1
ATOM 710 N N . GLY A 1 92 ? -8.644 -14.436 3.844 1.00 82.88 92 GLY A N 1
ATOM 711 C CA . GLY A 1 92 ? -7.297 -14.794 3.391 1.00 82.88 92 GLY A CA 1
ATOM 712 C C . GLY A 1 92 ? -6.877 -14.204 2.042 1.00 82.88 92 GLY A C 1
ATOM 713 O O . GLY A 1 92 ? -5.784 -14.492 1.557 1.00 82.88 92 GLY A O 1
ATOM 714 N N . LYS A 1 93 ? -7.727 -13.380 1.419 1.00 86.75 93 LYS A N 1
ATOM 715 C CA . LYS A 1 93 ? -7.482 -12.790 0.091 1.00 86.75 93 LYS A CA 1
ATOM 716 C C . LYS A 1 93 ? -6.953 -11.358 0.110 1.00 86.75 93 LYS A C 1
ATOM 718 O O . LYS A 1 93 ? -6.751 -10.775 -0.955 1.00 86.75 93 LYS A O 1
ATOM 723 N N . VAL A 1 94 ? -6.751 -10.760 1.282 1.00 87.38 94 VAL A N 1
ATOM 724 C CA . VAL A 1 94 ? -6.316 -9.364 1.356 1.00 87.38 94 VAL A CA 1
ATOM 725 C C . VAL A 1 94 ? -4.853 -9.264 0.947 1.00 87.38 94 VAL A C 1
ATOM 727 O O . VAL A 1 94 ? -3.976 -9.793 1.626 1.00 87.38 94 VAL A O 1
ATOM 730 N N . VAL A 1 95 ? -4.589 -8.531 -0.134 1.00 88.00 95 VAL A N 1
ATOM 731 C CA . VAL A 1 95 ? -3.229 -8.127 -0.507 1.00 88.00 95 VAL A CA 1
ATOM 732 C C . VAL A 1 95 ? -2.865 -6.868 0.271 1.00 88.00 95 VAL A C 1
ATOM 734 O O . VAL A 1 95 ? -3.542 -5.842 0.168 1.00 88.00 95 VAL A O 1
ATOM 737 N N . GLY A 1 96 ? -1.796 -6.948 1.061 1.00 90.25 96 GLY A N 1
ATOM 738 C CA . GLY A 1 96 ? -1.385 -5.859 1.938 1.00 90.25 96 GLY A CA 1
ATOM 739 C C . GLY A 1 96 ? -0.846 -4.635 1.199 1.00 90.25 96 GLY A C 1
ATOM 740 O O . GLY A 1 96 ? -0.160 -4.743 0.181 1.00 90.25 96 GLY A O 1
ATOM 741 N N . ALA A 1 97 ? -1.047 -3.446 1.770 1.00 91.12 97 ALA A N 1
ATOM 742 C CA . ALA A 1 97 ? -0.437 -2.21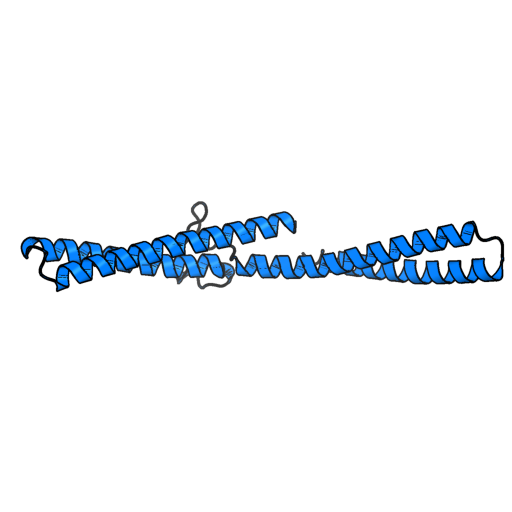5 1.258 1.00 91.12 97 ALA A CA 1
ATOM 743 C C . ALA A 1 97 ? 1.108 -2.295 1.194 1.00 91.12 97 ALA A C 1
ATOM 745 O O . ALA A 1 97 ? 1.729 -1.772 0.263 1.00 91.12 97 ALA A O 1
ATOM 746 N N . GLN A 1 98 ? 1.734 -2.982 2.159 1.00 90.44 98 GLN A N 1
ATOM 747 C CA . GLN A 1 98 ? 3.182 -3.224 2.180 1.00 90.44 98 GLN A CA 1
ATOM 748 C C . GLN A 1 98 ? 3.637 -4.219 1.102 1.00 90.44 98 GLN A C 1
ATOM 750 O O . GLN A 1 98 ? 4.761 -4.112 0.601 1.00 90.44 98 GLN A O 1
ATOM 755 N N . GLU A 1 99 ? 2.777 -5.163 0.717 1.00 88.94 99 GLU A N 1
ATOM 756 C CA . GLU A 1 99 ? 3.061 -6.096 -0.376 1.00 88.94 99 GLU A CA 1
ATOM 757 C C . GLU A 1 99 ? 3.153 -5.346 -1.702 1.00 88.94 99 GLU A C 1
ATOM 759 O O . GLU A 1 99 ? 4.163 -5.446 -2.405 1.00 88.94 99 GLU A O 1
ATOM 764 N N . TRP A 1 100 ? 2.161 -4.493 -1.977 1.00 90.31 100 TRP A N 1
ATOM 765 C CA . TRP A 1 100 ? 2.166 -3.627 -3.152 1.00 90.31 100 TRP A CA 1
ATOM 766 C C . TRP A 1 100 ? 3.384 -2.709 -3.187 1.00 90.31 100 TRP A C 1
ATOM 768 O O . TRP A 1 100 ? 4.003 -2.522 -4.233 1.00 90.31 100 TRP A O 1
ATOM 778 N N . GLU A 1 101 ? 3.784 -2.149 -2.045 1.00 89.00 101 GLU A N 1
ATOM 779 C CA . GLU A 1 101 ? 4.984 -1.318 -1.961 1.00 89.00 101 GLU A CA 1
ATOM 780 C C . GLU A 1 101 ? 6.260 -2.081 -2.342 1.00 89.00 101 GLU A C 1
ATOM 782 O O . GLU A 1 101 ? 7.118 -1.548 -3.056 1.00 89.00 101 GLU A O 1
ATOM 787 N N . LYS A 1 102 ? 6.372 -3.341 -1.916 1.00 87.94 102 LYS A N 1
ATOM 788 C CA . LYS A 1 102 ? 7.496 -4.205 -2.277 1.00 87.94 102 LYS A CA 1
ATOM 789 C C . LYS A 1 102 ? 7.496 -4.520 -3.773 1.00 87.94 102 LYS A C 1
ATOM 791 O O . LYS A 1 102 ? 8.557 -4.433 -4.395 1.00 87.94 102 LYS A O 1
ATOM 796 N N . GLU A 1 103 ? 6.338 -4.828 -4.349 1.00 86.94 103 GLU A N 1
ATOM 797 C CA . GLU A 1 103 ? 6.194 -5.086 -5.784 1.00 86.94 103 GLU A CA 1
ATOM 798 C C . GLU A 1 103 ? 6.559 -3.846 -6.612 1.00 86.94 103 GLU A C 1
ATOM 800 O O . GLU A 1 103 ? 7.425 -3.908 -7.487 1.00 86.94 103 GLU A O 1
ATOM 805 N N . ILE A 1 104 ? 6.011 -2.677 -6.268 1.00 88.12 104 ILE A N 1
ATOM 806 C CA . ILE A 1 104 ? 6.332 -1.401 -6.925 1.00 88.12 104 ILE A CA 1
ATOM 807 C C . ILE A 1 104 ? 7.827 -1.085 -6.815 1.00 88.12 104 ILE A C 1
ATOM 809 O O . ILE A 1 104 ? 8.431 -0.627 -7.783 1.00 88.12 104 ILE A O 1
ATOM 813 N N . SER A 1 105 ? 8.457 -1.341 -5.663 1.00 86.88 105 SER A N 1
ATOM 814 C CA . SER A 1 105 ? 9.900 -1.129 -5.488 1.00 86.88 105 SER A CA 1
ATOM 815 C C . SER A 1 105 ? 10.729 -1.993 -6.442 1.00 86.88 105 SER A C 1
ATOM 817 O O . SER A 1 105 ? 11.713 -1.518 -7.017 1.00 86.88 105 SER A O 1
ATOM 819 N N . GLN A 1 106 ? 10.334 -3.252 -6.645 1.00 84.38 106 GLN A N 1
ATOM 820 C CA . GLN A 1 106 ? 10.997 -4.144 -7.597 1.00 84.38 106 GLN A CA 1
ATOM 821 C C . GLN A 1 106 ? 10.774 -3.689 -9.040 1.00 84.38 106 GLN A C 1
ATOM 823 O O . GLN A 1 106 ? 11.739 -3.580 -9.802 1.00 84.38 106 GLN A O 1
ATOM 828 N N . LEU A 1 107 ? 9.536 -3.334 -9.389 1.00 83.75 107 LEU A N 1
ATOM 829 C CA . LEU A 1 107 ? 9.196 -2.839 -10.719 1.00 83.75 107 LEU A CA 1
ATOM 830 C C . LEU A 1 107 ? 9.923 -1.526 -11.050 1.00 83.75 107 LEU A C 1
ATOM 832 O O . LEU A 1 107 ? 10.445 -1.384 -12.152 1.00 83.75 107 LEU A O 1
ATOM 836 N N . ASN A 1 108 ? 10.053 -0.601 -10.096 1.00 84.94 108 ASN A N 1
ATOM 837 C CA . ASN A 1 108 ? 10.809 0.644 -10.273 1.00 84.94 108 ASN A CA 1
ATOM 838 C C . ASN A 1 108 ? 12.305 0.390 -10.499 1.00 84.94 108 ASN A C 1
ATOM 840 O O . ASN A 1 108 ? 12.925 1.055 -11.327 1.00 84.94 108 ASN A O 1
ATOM 844 N N . LYS A 1 109 ? 12.899 -0.590 -9.803 1.00 82.50 109 LYS A N 1
ATOM 845 C CA . LYS A 1 109 ? 14.302 -0.978 -10.037 1.00 82.50 109 LYS A CA 1
ATOM 846 C C . LYS A 1 109 ? 14.509 -1.546 -11.440 1.00 82.50 109 LYS A C 1
ATOM 848 O O . LYS A 1 109 ? 15.548 -1.287 -12.043 1.00 82.50 109 LYS A O 1
ATOM 853 N N . ALA A 1 110 ? 13.554 -2.322 -11.952 1.00 79.44 110 AL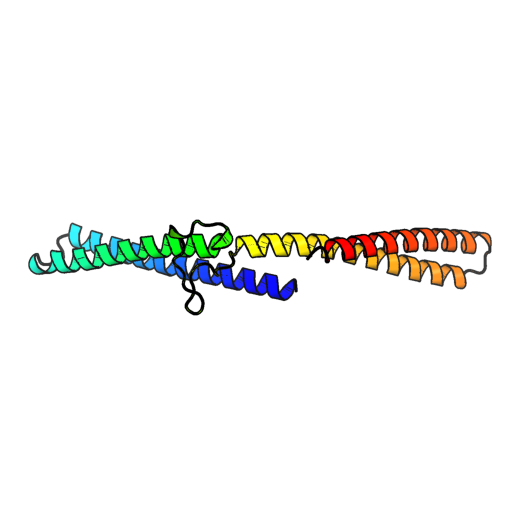A A N 1
ATOM 854 C CA . ALA A 1 110 ? 13.596 -2.834 -13.321 1.00 79.44 110 ALA A CA 1
ATOM 855 C C . ALA A 1 110 ? 13.370 -1.716 -14.358 1.00 79.44 110 ALA A C 1
ATOM 857 O O . ALA A 1 110 ? 14.107 -1.636 -15.342 1.00 79.44 110 ALA A O 1
ATOM 858 N N . GLY A 1 111 ? 12.423 -0.809 -14.097 1.00 81.38 111 GLY A N 1
ATOM 859 C CA . GLY A 1 111 ? 12.160 0.375 -14.920 1.00 81.38 111 GLY A CA 1
ATOM 860 C C . GLY A 1 111 ? 13.399 1.254 -15.074 1.00 81.38 111 GLY A C 1
ATOM 861 O O . GLY A 1 111 ? 13.842 1.488 -16.191 1.00 81.38 111 GLY A O 1
ATOM 862 N N . ALA A 1 112 ? 14.066 1.597 -13.968 1.00 82.38 112 ALA A N 1
ATOM 863 C CA . ALA A 1 112 ? 15.280 2.417 -13.995 1.00 82.38 112 ALA A CA 1
ATOM 864 C C . ALA A 1 112 ? 16.417 1.815 -14.847 1.00 82.38 112 ALA A C 1
ATOM 866 O O . ALA A 1 112 ? 17.184 2.545 -15.475 1.00 82.38 112 ALA A O 1
ATOM 867 N N . LYS A 1 113 ? 16.545 0.480 -14.890 1.00 79.00 113 LYS A N 1
ATOM 868 C CA . LYS A 1 113 ? 17.520 -0.196 -15.767 1.00 79.00 113 LYS A CA 1
ATOM 869 C C . LYS A 1 113 ? 17.125 -0.107 -17.241 1.00 79.00 113 LYS A C 1
ATOM 871 O O . LYS A 1 113 ? 18.003 0.008 -18.092 1.00 79.00 113 LYS A O 1
ATOM 876 N N . THR A 1 114 ? 15.827 -0.167 -17.522 1.00 83.00 114 THR A N 1
ATOM 877 C CA . THR A 1 114 ? 15.275 -0.071 -18.878 1.00 83.00 114 THR A CA 1
ATOM 878 C C . THR A 1 114 ? 15.437 1.350 -19.422 1.00 83.00 114 THR A C 1
ATOM 880 O O . THR A 1 114 ? 15.965 1.512 -20.516 1.00 83.00 114 THR A O 1
ATOM 883 N N . ASP A 1 115 ? 15.151 2.374 -18.613 1.00 85.06 115 ASP A N 1
ATOM 884 C CA . ASP A 1 115 ? 15.357 3.784 -18.984 1.00 85.06 115 ASP A CA 1
ATOM 885 C C . ASP A 1 115 ? 16.828 4.082 -19.327 1.00 85.06 115 ASP A C 1
ATOM 887 O O . ASP A 1 115 ? 17.138 4.795 -20.283 1.00 85.06 115 ASP A O 1
ATOM 891 N N . MET A 1 116 ? 17.766 3.500 -18.569 1.00 80.00 116 MET A N 1
ATOM 892 C CA . MET A 1 116 ? 19.198 3.613 -18.864 1.00 80.00 116 MET A CA 1
ATOM 893 C C . MET A 1 116 ? 19.571 2.923 -20.180 1.00 80.00 116 MET A C 1
ATOM 895 O O . MET A 1 116 ? 20.380 3.459 -20.939 1.00 80.00 116 MET A O 1
ATOM 899 N N . ALA A 1 117 ? 18.989 1.756 -20.473 1.00 84.31 117 ALA A N 1
ATOM 900 C CA . ALA A 1 117 ? 19.204 1.062 -21.740 1.00 84.31 117 ALA A CA 1
ATOM 901 C C . ALA A 1 117 ? 18.733 1.913 -22.931 1.00 84.31 117 ALA A C 1
ATOM 903 O O . ALA A 1 117 ? 19.477 2.057 -23.906 1.00 84.31 117 ALA A O 1
ATOM 904 N N . ASP A 1 118 ? 17.558 2.537 -22.814 1.00 85.25 118 ASP A N 1
ATOM 905 C CA . ASP A 1 118 ? 17.009 3.437 -23.829 1.00 85.25 118 ASP A CA 1
ATOM 906 C C . ASP A 1 118 ? 17.906 4.657 -24.052 1.00 85.25 118 ASP A C 1
ATOM 908 O O . ASP A 1 118 ? 18.199 5.006 -25.198 1.00 85.25 118 ASP A O 1
ATOM 912 N N . LEU A 1 119 ? 18.419 5.270 -22.982 1.00 87.88 119 LEU A N 1
ATOM 913 C CA . LEU A 1 119 ? 19.357 6.390 -23.081 1.00 87.88 119 LEU A CA 1
ATOM 914 C C . LEU A 1 119 ? 20.640 5.990 -23.827 1.00 87.88 119 LEU A C 1
ATOM 916 O O . LEU A 1 119 ? 21.072 6.699 -24.740 1.00 87.88 119 LEU A O 1
ATOM 920 N N . PHE A 1 120 ? 21.242 4.845 -23.489 1.00 82.62 120 PHE A N 1
ATOM 921 C CA . PHE A 1 120 ? 22.442 4.360 -24.181 1.00 82.62 120 PHE A CA 1
ATOM 922 C C . PHE A 1 120 ? 22.176 4.052 -25.656 1.00 82.62 120 PHE A C 1
ATOM 924 O O . PHE A 1 120 ? 23.004 4.384 -26.510 1.00 82.62 120 PHE A O 1
ATOM 931 N N . LEU A 1 121 ? 21.017 3.471 -25.971 1.00 84.88 121 LEU A N 1
ATOM 932 C CA . LEU A 1 121 ? 20.621 3.182 -27.344 1.00 84.88 121 LEU A CA 1
ATOM 933 C C . LEU A 1 121 ? 20.382 4.470 -28.146 1.00 84.88 121 LEU A C 1
ATOM 935 O O . LEU A 1 121 ? 20.852 4.579 -29.278 1.00 84.88 121 LEU A O 1
ATOM 939 N N . GLN A 1 122 ? 19.723 5.474 -27.561 1.00 89.62 122 GLN A N 1
ATOM 940 C CA . GLN A 1 122 ? 19.514 6.778 -28.197 1.00 89.62 122 GLN A CA 1
ATOM 941 C C . GLN A 1 122 ? 20.843 7.475 -28.501 1.00 89.62 122 GLN A C 1
ATOM 943 O O . GLN A 1 122 ? 21.048 7.943 -29.622 1.00 89.62 122 GLN A O 1
ATOM 948 N N . ILE A 1 123 ? 21.784 7.491 -27.549 1.00 87.06 123 ILE A N 1
ATOM 949 C CA . ILE A 1 123 ? 23.120 8.059 -27.780 1.00 87.06 123 ILE A CA 1
ATOM 950 C C . ILE A 1 123 ? 23.860 7.257 -28.859 1.00 87.06 123 ILE A C 1
ATOM 952 O O . ILE A 1 123 ? 24.455 7.857 -29.752 1.00 87.06 123 ILE A O 1
ATOM 956 N N . CYS A 1 124 ? 23.792 5.922 -28.835 1.00 87.31 124 CYS A N 1
ATOM 957 C CA . CYS A 1 124 ? 24.366 5.069 -29.879 1.00 87.31 124 CYS A CA 1
ATOM 958 C C . CYS A 1 124 ? 23.835 5.439 -31.272 1.00 87.31 124 CYS A C 1
ATOM 960 O O . CYS A 1 124 ? 24.621 5.619 -32.204 1.00 87.31 124 CYS A O 1
ATOM 962 N N . LEU A 1 125 ? 22.517 5.600 -31.418 1.00 85.12 125 LEU A N 1
ATOM 963 C CA . LEU A 1 125 ? 21.888 5.981 -32.683 1.00 85.12 125 LEU A CA 1
ATOM 964 C C . LEU A 1 125 ? 22.348 7.365 -33.159 1.00 85.12 125 LEU A C 1
ATOM 966 O O . LEU A 1 125 ? 22.712 7.522 -34.326 1.00 85.12 125 LEU A O 1
ATOM 970 N N . VAL A 1 126 ? 22.395 8.352 -32.260 1.00 90.12 126 VAL A N 1
ATOM 971 C CA . VAL A 1 126 ? 22.861 9.712 -32.579 1.00 90.12 126 VAL A CA 1
ATOM 972 C C . VAL A 1 126 ? 24.329 9.699 -33.014 1.00 90.12 126 VAL A C 1
ATOM 974 O O . VAL A 1 126 ? 24.677 10.273 -34.046 1.00 90.12 126 VAL A O 1
ATOM 977 N N . MET A 1 127 ? 25.193 9.000 -32.278 1.00 82.81 127 MET A N 1
ATOM 978 C CA . MET A 1 127 ? 26.622 8.892 -32.589 1.00 82.81 127 MET A CA 1
ATOM 979 C C . MET A 1 127 ? 26.866 8.142 -33.903 1.00 82.81 127 MET A C 1
ATOM 981 O O . MET A 1 127 ? 27.692 8.568 -34.714 1.00 82.81 127 MET A O 1
ATOM 985 N N . GLY A 1 128 ? 26.102 7.076 -34.157 1.00 84.00 128 GLY A N 1
ATOM 986 C CA . GLY A 1 128 ? 26.112 6.348 -35.423 1.00 84.00 128 GLY A CA 1
ATOM 987 C C . GLY A 1 128 ? 25.728 7.244 -36.602 1.00 84.00 128 GLY A C 1
ATOM 988 O O . GLY A 1 128 ? 26.456 7.292 -37.596 1.00 84.00 128 GLY A O 1
ATOM 989 N N . ALA A 1 129 ? 24.657 8.031 -36.473 1.00 86.81 129 ALA A N 1
ATOM 990 C CA . ALA A 1 129 ? 24.237 8.984 -37.500 1.00 86.81 129 ALA A CA 1
ATOM 991 C C . ALA A 1 129 ? 25.305 10.062 -37.769 1.00 86.81 129 ALA A C 1
ATOM 993 O O . ALA A 1 129 ? 25.630 10.340 -38.925 1.00 86.81 129 ALA A O 1
ATOM 994 N N . VAL A 1 130 ? 25.922 10.615 -36.719 1.00 87.00 130 VAL A N 1
ATOM 995 C CA . VAL A 1 130 ? 27.021 11.590 -36.844 1.00 87.00 130 VAL A CA 1
ATOM 996 C C . VAL A 1 130 ? 28.232 10.982 -37.559 1.00 87.00 130 VAL A C 1
ATOM 998 O O . VAL A 1 130 ? 28.823 11.631 -38.424 1.00 87.00 130 VAL A O 1
ATOM 1001 N N . SER A 1 131 ? 28.577 9.724 -37.266 1.00 82.69 131 SER A N 1
ATOM 1002 C CA . SER A 1 131 ? 29.690 9.028 -37.928 1.00 82.69 131 SER A CA 1
ATOM 1003 C C . SER A 1 131 ? 29.488 8.888 -39.446 1.00 82.69 131 SER A C 1
ATOM 1005 O O . SER A 1 131 ? 30.454 8.968 -40.206 1.00 82.69 131 SER A O 1
ATOM 1007 N N . LEU A 1 132 ? 28.237 8.736 -39.902 1.00 82.25 132 LEU A N 1
ATOM 1008 C CA . LEU A 1 132 ? 27.897 8.616 -41.323 1.00 82.25 132 LEU A CA 1
ATOM 1009 C C . LEU A 1 132 ? 28.039 9.945 -42.073 1.00 82.25 132 LEU A C 1
ATOM 1011 O O . LEU A 1 132 ? 28.475 9.945 -43.223 1.00 82.25 132 LEU A O 1
ATOM 1015 N N . VAL A 1 133 ? 27.714 11.066 -41.422 1.00 88.06 133 VAL A N 1
ATOM 1016 C CA . VAL A 1 133 ? 27.814 12.419 -42.002 1.00 88.06 133 VAL A CA 1
ATOM 1017 C C . VAL A 1 133 ? 29.263 12.933 -42.005 1.00 88.06 133 VAL A C 1
ATOM 1019 O O . VAL A 1 133 ? 29.650 13.738 -42.854 1.00 88.06 133 VAL A O 1
ATOM 1022 N N . MET A 1 134 ? 30.094 12.459 -41.075 1.00 82.56 134 MET A N 1
ATOM 1023 C CA . MET A 1 134 ? 31.476 12.907 -40.912 1.00 82.56 134 MET A CA 1
ATOM 1024 C C . MET A 1 134 ? 32.366 12.499 -42.101 1.00 82.56 134 MET A C 1
ATOM 1026 O O . MET A 1 134 ? 32.596 11.320 -42.364 1.00 82.56 134 MET A O 1
ATOM 1030 N N . GLN A 1 135 ? 32.958 13.484 -42.782 1.00 76.75 135 GLN A N 1
ATOM 1031 C CA . GLN A 1 135 ? 33.815 13.241 -43.954 1.00 76.75 135 GLN A CA 1
ATOM 1032 C C . GLN A 1 135 ? 35.276 12.911 -43.602 1.00 76.75 135 GLN A C 1
ATOM 1034 O O . GLN A 1 135 ? 35.996 12.336 -44.418 1.00 76.75 135 GLN A O 1
ATOM 1039 N N . ARG A 1 136 ? 35.749 13.257 -42.392 1.00 84.50 136 ARG A N 1
ATOM 1040 C CA . ARG A 1 136 ? 37.135 12.974 -41.983 1.00 84.50 136 ARG A CA 1
ATOM 1041 C C . ARG A 1 136 ? 37.287 11.530 -41.481 1.00 84.50 136 ARG A C 1
ATOM 1043 O O . ARG A 1 136 ? 36.690 11.192 -40.457 1.00 84.50 136 ARG A O 1
ATOM 1050 N N . PRO A 1 137 ? 38.155 10.706 -42.103 1.00 80.12 137 PRO A N 1
ATOM 1051 C CA . PRO A 1 137 ? 38.215 9.267 -41.842 1.00 80.12 137 PRO A CA 1
ATOM 1052 C C . PRO A 1 137 ? 38.598 8.927 -40.397 1.00 80.12 137 PRO A C 1
ATOM 1054 O O . PRO A 1 137 ? 37.995 8.041 -39.806 1.00 80.12 137 PRO A O 1
ATOM 1057 N N . ARG A 1 138 ? 39.533 9.662 -39.776 1.00 81.06 138 ARG A N 1
ATOM 1058 C CA . ARG A 1 138 ? 39.958 9.396 -38.388 1.00 81.06 138 ARG A CA 1
ATOM 1059 C C . ARG A 1 138 ? 38.829 9.585 -37.363 1.00 81.06 138 ARG A C 1
ATOM 1061 O O . ARG A 1 138 ? 38.689 8.771 -36.461 1.00 81.06 138 ARG A O 1
ATOM 1068 N N . TYR A 1 139 ? 38.022 10.637 -37.509 1.00 79.94 139 TYR A N 1
ATOM 1069 C CA . TYR A 1 139 ? 36.898 10.898 -36.603 1.00 79.94 139 TYR A CA 1
ATOM 1070 C C . TYR A 1 139 ? 35.714 9.971 -36.886 1.00 79.94 139 TYR A C 1
ATOM 1072 O O . TYR A 1 139 ? 35.053 9.540 -35.950 1.00 79.94 139 TYR A O 1
ATOM 1080 N N . LYS A 1 140 ? 35.487 9.599 -38.151 1.00 79.19 140 LYS A N 1
ATOM 1081 C CA . LYS A 1 140 ? 34.452 8.632 -38.534 1.00 79.19 140 LYS A CA 1
ATOM 1082 C C . LYS A 1 140 ? 34.607 7.293 -37.805 1.00 79.19 140 LYS A C 1
ATOM 1084 O O . LYS A 1 140 ? 33.648 6.834 -37.197 1.00 79.19 140 LYS A O 1
ATOM 1089 N N . TRP A 1 141 ? 35.806 6.708 -37.817 1.00 78.81 141 TRP A N 1
ATOM 1090 C CA . TRP A 1 141 ? 36.066 5.435 -37.132 1.00 78.81 141 TRP A CA 1
ATOM 1091 C C . TRP A 1 141 ? 35.975 5.557 -35.606 1.00 78.81 141 TRP A C 1
ATOM 1093 O O . TRP A 1 141 ? 35.337 4.726 -34.977 1.00 78.81 141 TRP A O 1
ATOM 1103 N N . MET A 1 142 ? 36.491 6.643 -35.019 1.00 84.12 142 MET A N 1
ATOM 1104 C CA . MET A 1 142 ? 36.385 6.883 -33.572 1.00 84.12 142 MET A CA 1
ATOM 1105 C C . MET A 1 142 ? 34.926 6.963 -33.088 1.00 84.12 142 MET A C 1
ATOM 1107 O O . MET A 1 142 ? 34.580 6.387 -32.060 1.00 84.12 142 MET A O 1
ATOM 1111 N N . PHE A 1 143 ? 34.062 7.675 -33.821 1.00 81.50 143 PHE A N 1
ATOM 1112 C CA . PHE A 1 143 ? 32.636 7.773 -33.490 1.00 81.50 143 PHE A CA 1
ATOM 1113 C C . PHE A 1 143 ? 31.890 6.454 -33.728 1.00 81.50 143 PHE A C 1
ATOM 1115 O O . PHE A 1 143 ? 30.966 6.146 -32.980 1.00 81.50 143 PHE A O 1
ATOM 1122 N N . LEU A 1 144 ? 32.300 5.674 -34.733 1.00 82.81 144 LEU A N 1
ATOM 1123 C CA . LEU A 1 144 ? 31.742 4.350 -35.004 1.00 82.81 144 LEU A CA 1
ATOM 1124 C C . LEU A 1 144 ? 32.066 3.363 -33.871 1.00 82.81 144 LEU A C 1
ATOM 1126 O O . LEU A 1 144 ? 31.158 2.716 -33.359 1.00 82.81 144 LEU A O 1
ATOM 1130 N N . ASP A 1 145 ? 33.327 3.292 -33.438 1.00 85.38 145 ASP A N 1
ATOM 1131 C CA . ASP A 1 145 ? 33.754 2.409 -32.344 1.00 85.38 145 ASP A CA 1
ATOM 1132 C C . ASP A 1 145 ? 33.020 2.755 -31.042 1.00 85.38 145 ASP A C 1
ATOM 1134 O O . ASP A 1 145 ? 32.513 1.877 -30.342 1.00 85.38 145 ASP A O 1
ATOM 1138 N N . LEU A 1 146 ? 32.887 4.052 -30.751 1.00 83.56 146 LEU A N 1
ATOM 1139 C CA . LEU A 1 146 ? 32.144 4.535 -29.591 1.00 83.56 146 LEU A CA 1
ATOM 1140 C C . LEU A 1 146 ? 30.652 4.172 -29.674 1.00 83.56 146 LEU A C 1
ATOM 1142 O O . LEU A 1 146 ? 30.077 3.741 -28.675 1.00 83.56 146 LEU A O 1
ATOM 1146 N N . ALA A 1 147 ? 30.035 4.287 -30.855 1.00 83.25 147 ALA A N 1
ATOM 1147 C CA . ALA A 1 147 ? 28.650 3.876 -31.071 1.00 83.25 147 ALA A CA 1
ATOM 1148 C C . ALA A 1 147 ? 28.463 2.366 -30.844 1.00 83.25 147 ALA A C 1
ATOM 1150 O O . ALA A 1 147 ? 27.527 1.969 -30.159 1.00 83.25 147 ALA A O 1
ATOM 1151 N N . VAL A 1 148 ? 29.377 1.520 -31.329 1.00 86.88 148 VAL A N 1
ATOM 1152 C CA . VAL A 1 148 ? 29.309 0.063 -31.113 1.00 86.88 148 VAL A CA 1
ATOM 1153 C C . VAL A 1 148 ? 29.439 -0.295 -29.627 1.00 86.88 148 VAL A C 1
ATOM 1155 O O . VAL A 1 148 ? 28.682 -1.132 -29.131 1.00 86.88 148 VAL A O 1
ATOM 1158 N N . ILE A 1 149 ? 30.340 0.358 -28.886 1.00 87.62 149 ILE A N 1
ATOM 1159 C CA . ILE A 1 149 ? 30.486 0.146 -27.434 1.00 87.62 149 ILE A CA 1
ATOM 1160 C C . ILE A 1 149 ? 29.199 0.545 -26.697 1.00 87.62 149 ILE A C 1
ATOM 1162 O O . ILE A 1 149 ? 28.683 -0.216 -25.881 1.00 87.62 149 ILE A O 1
ATOM 1166 N N . LEU A 1 150 ? 28.632 1.709 -27.013 1.00 83.12 150 LEU A N 1
ATOM 1167 C CA . LEU A 1 150 ? 27.388 2.178 -26.394 1.00 83.12 150 LEU A CA 1
ATOM 1168 C C . LEU A 1 150 ? 26.192 1.281 -26.746 1.00 83.12 150 LEU A C 1
ATOM 1170 O O . LEU A 1 150 ? 25.393 0.956 -25.870 1.00 83.12 150 LEU A O 1
ATOM 1174 N N . GLY A 1 151 ? 26.088 0.834 -27.999 1.00 82.06 151 GLY A N 1
ATOM 1175 C CA . GLY A 1 151 ? 25.021 -0.057 -28.455 1.00 82.06 151 GLY A CA 1
ATOM 1176 C C . GLY A 1 151 ? 25.097 -1.447 -27.823 1.00 82.06 151 GLY A C 1
ATOM 1177 O O . GLY A 1 151 ? 24.077 -1.998 -27.406 1.00 82.06 151 GLY A O 1
ATOM 1178 N N . THR A 1 152 ? 26.304 -2.000 -27.679 1.00 86.88 152 THR A N 1
ATOM 1179 C CA . THR A 1 152 ? 26.509 -3.279 -26.977 1.00 86.88 152 THR A CA 1
ATOM 1180 C C . THR A 1 152 ? 26.177 -3.160 -25.491 1.00 86.88 152 THR A C 1
ATOM 1182 O O . THR A 1 152 ? 25.433 -3.995 -24.977 1.00 86.88 152 THR A O 1
ATOM 1185 N N . MET A 1 153 ? 26.622 -2.094 -24.814 1.00 83.94 153 MET A N 1
ATOM 1186 C CA . MET A 1 153 ? 26.243 -1.823 -23.422 1.00 83.94 153 MET A CA 1
ATOM 1187 C C . MET A 1 153 ? 24.725 -1.673 -23.255 1.00 83.94 153 MET A C 1
ATOM 1189 O O . MET A 1 153 ? 24.146 -2.329 -22.390 1.00 83.94 153 MET A O 1
ATOM 1193 N N . GLY A 1 154 ? 24.063 -0.877 -24.100 1.00 79.06 154 GLY A N 1
ATOM 1194 C CA . GLY A 1 154 ? 22.607 -0.699 -24.063 1.00 79.06 154 GLY A CA 1
ATOM 1195 C C . GLY A 1 154 ? 21.844 -2.012 -24.265 1.00 79.06 154 GLY A C 1
ATOM 1196 O O . GLY A 1 154 ? 20.909 -2.307 -23.524 1.00 79.06 154 GLY A O 1
ATOM 1197 N N . THR A 1 155 ? 22.300 -2.859 -25.194 1.00 84.38 155 THR A N 1
ATOM 1198 C CA . THR A 1 155 ? 21.707 -4.186 -25.440 1.00 84.38 155 THR A CA 1
ATOM 1199 C C . THR A 1 155 ? 21.824 -5.092 -24.211 1.00 84.38 155 THR A C 1
ATOM 1201 O O . THR A 1 155 ? 20.853 -5.745 -23.830 1.00 84.38 155 THR A O 1
ATOM 1204 N N . ILE A 1 156 ? 22.981 -5.096 -23.539 1.00 84.06 156 ILE A N 1
ATOM 1205 C CA . ILE A 1 156 ? 23.193 -5.868 -22.305 1.00 84.06 156 ILE A CA 1
ATOM 1206 C C . ILE A 1 156 ? 22.260 -5.379 -21.189 1.00 84.06 156 ILE A C 1
ATOM 1208 O O . ILE A 1 156 ? 21.616 -6.195 -20.529 1.00 84.06 156 ILE A O 1
ATOM 1212 N N . PHE A 1 157 ? 22.142 -4.062 -20.990 1.00 80.88 157 PHE A N 1
ATOM 1213 C CA . PHE A 1 157 ? 21.233 -3.500 -19.985 1.00 80.88 157 PHE A CA 1
ATOM 1214 C C . PHE A 1 157 ? 19.764 -3.814 -20.281 1.00 80.88 157 PHE A C 1
ATOM 1216 O O . PHE A 1 157 ? 19.025 -4.141 -19.353 1.00 80.88 157 PHE A O 1
ATOM 1223 N N . CYS A 1 158 ? 19.363 -3.797 -21.553 1.00 80.38 158 CYS A N 1
ATOM 1224 C CA . CYS A 1 158 ? 18.018 -4.175 -21.977 1.00 80.38 158 CYS A CA 1
ATOM 1225 C C . CYS A 1 158 ? 17.720 -5.648 -21.649 1.00 80.38 158 CYS A C 1
ATOM 1227 O O . CYS A 1 158 ? 16.716 -5.946 -21.006 1.00 80.38 158 CYS A O 1
ATOM 1229 N N . ILE A 1 159 ? 18.637 -6.567 -21.977 1.00 83.19 159 ILE A N 1
ATOM 1230 C CA . ILE A 1 159 ? 18.497 -7.996 -21.648 1.00 83.19 159 ILE A CA 1
ATOM 1231 C C . ILE A 1 159 ? 18.393 -8.204 -20.130 1.00 83.19 159 ILE A C 1
ATOM 1233 O O . ILE A 1 159 ? 17.522 -8.938 -19.666 1.00 83.19 159 ILE A O 1
ATOM 1237 N N . ILE A 1 160 ? 19.235 -7.530 -19.339 1.00 82.94 160 ILE A N 1
ATOM 1238 C CA . ILE A 1 160 ? 19.171 -7.599 -17.871 1.00 82.94 160 ILE A CA 1
ATOM 1239 C C . ILE A 1 160 ? 17.830 -7.060 -17.353 1.00 82.94 160 ILE A C 1
ATOM 1241 O O . ILE A 1 160 ? 17.254 -7.647 -16.435 1.00 82.94 160 ILE A O 1
ATOM 1245 N N . GLY A 1 161 ? 17.330 -5.957 -17.916 1.00 76.94 161 GLY A N 1
ATOM 1246 C CA . GLY A 1 161 ? 16.029 -5.378 -17.577 1.00 76.94 161 GLY A CA 1
ATOM 1247 C C . GLY A 1 161 ? 14.884 -6.359 -17.824 1.00 76.94 161 GLY A C 1
ATOM 1248 O O . GLY A 1 161 ? 14.104 -6.624 -16.912 1.00 76.94 161 GLY A O 1
ATOM 1249 N N . VAL A 1 162 ? 14.856 -6.981 -19.006 1.00 78.31 162 VAL A N 1
ATOM 1250 C CA . VAL A 1 162 ? 13.838 -7.968 -19.398 1.00 78.31 162 VAL A CA 1
ATOM 1251 C C . VAL A 1 162 ? 13.889 -9.220 -18.522 1.00 78.31 162 VAL A C 1
ATOM 1253 O O . VAL A 1 162 ? 12.854 -9.646 -18.019 1.00 78.31 162 VAL A O 1
ATOM 1256 N N . ILE A 1 163 ? 15.075 -9.780 -18.261 1.00 79.94 163 ILE A N 1
ATOM 1257 C CA . ILE A 1 163 ? 15.222 -10.951 -17.376 1.00 79.94 163 ILE A CA 1
ATOM 1258 C C . ILE A 1 163 ? 14.785 -10.621 -15.941 1.00 79.94 163 ILE A C 1
ATOM 1260 O O . ILE A 1 163 ? 14.200 -11.463 -15.269 1.00 79.94 163 ILE A O 1
ATOM 1264 N N . THR A 1 164 ? 15.033 -9.394 -15.471 1.00 71.62 164 THR A N 1
ATOM 1265 C CA . THR A 1 164 ? 14.573 -8.939 -14.146 1.00 71.62 164 THR A CA 1
ATOM 1266 C C . THR A 1 164 ? 13.049 -8.756 -14.099 1.00 71.62 164 THR A C 1
ATOM 1268 O O . THR A 1 164 ? 12.462 -8.886 -13.030 1.00 71.62 164 THR A O 1
ATOM 1271 N N . TYR A 1 165 ? 12.409 -8.462 -15.235 1.00 65.88 165 TYR A N 1
ATOM 1272 C CA . TYR A 1 165 ? 10.958 -8.291 -15.350 1.00 65.88 165 TYR A CA 1
ATOM 1273 C C . TYR A 1 165 ? 10.201 -9.620 -15.534 1.00 65.88 165 TYR A C 1
ATOM 1275 O O . TYR A 1 165 ? 9.052 -9.715 -15.121 1.00 65.88 165 TYR A O 1
ATOM 1283 N N . TRP A 1 166 ? 10.842 -10.644 -16.116 1.00 58.50 166 TRP A N 1
ATOM 1284 C CA . TRP A 1 166 ? 10.243 -11.951 -16.442 1.00 58.50 166 TRP A CA 1
ATOM 1285 C C . TRP A 1 166 ? 10.531 -13.130 -15.466 1.00 58.50 166 TRP A C 1
ATOM 1287 O O . TRP A 1 166 ? 10.428 -14.276 -15.889 1.00 58.50 166 TRP A O 1
ATOM 1297 N N . PRO A 1 167 ? 10.913 -12.989 -14.178 1.00 49.72 167 PRO A N 1
ATOM 1298 C CA . PRO A 1 167 ? 11.105 -14.173 -13.333 1.00 49.72 167 PRO A CA 1
ATOM 1299 C C . PRO A 1 167 ? 9.790 -14.804 -12.824 1.00 49.72 167 PRO A C 1
ATOM 1301 O O . PRO A 1 167 ? 9.866 -15.727 -12.016 1.00 49.72 167 PRO A O 1
ATOM 1304 N N . PHE A 1 168 ? 8.617 -14.346 -13.283 1.00 44.84 168 PHE A N 1
ATOM 1305 C CA . PHE A 1 168 ? 7.295 -14.885 -12.942 1.00 44.84 168 PHE A CA 1
ATOM 1306 C C . PHE A 1 168 ? 6.423 -15.059 -14.186 1.00 44.84 168 PHE A C 1
ATOM 1308 O O . PHE A 1 168 ? 6.241 -14.057 -14.913 1.00 44.84 168 PHE A O 1
#

Radius of gyration: 29.76 Å; chains: 1; bounding box: 72×31×82 Å

pLDDT: mean 86.16, std 7.18, range [44.84, 95.94]

Secondary structure (DSSP, 8-state):
-HHHHHHHHHHHHHHHHHHHHHHHHHHHHHHHHHHHHHTT-S-GGGHHHHHHHHHHHHHHHHHHHHHHHHHHH-GGGS-GGG----BTTBTT-PPPHHHHHHHHHHHHHHHHHHHHHHHHHHHHHHHHHHHHH---HHHHHHHHHHHHHHHHHHHHHHHHHHHHH---

InterPro domains:
  IPR025570 Domain of unknown function DUF4337 [PF14235] (3-163)

Sequence (168 aa):
SILLANTEKASAYDWYNSKGIKQILAEGQADTMAGLLASGSIAESKKADFQKEMDKMTANSERYIKEKNEILKGSAYLPEEEWIQDVDGELGKVVGAQEWEKEISQLNKAGAKTDMADLFLQICLVMGAVSLVMQRPRYKWMFLDLAVILGTMGTIFCIIGVITYWPF